Protein AF-A0A3B8MKY1-F1 (afdb_monomer_lite)

Radius of gyration: 14.77 Å; chains: 1; bounding box: 34×34×36 Å

Foldseek 3Di:
DPDPDDPPPDDLVPAADPPQQAAEAEDLDDDPVVQSSNHDPVRYDYDNDPVVVVVVCCVVPVDPDDDDDDPDPVPDDDDDPPD

pLDDT: mean 77.88, std 17.11, range [37.09, 96.75]

Structure (mmCIF, N/CA/C/O backbone):
data_AF-A0A3B8MKY1-F1
#
_entry.id   AF-A0A3B8MKY1-F1
#
loop_
_atom_site.group_PDB
_atom_site.id
_atom_site.type_symbol
_atom_site.label_atom_id
_atom_site.label_al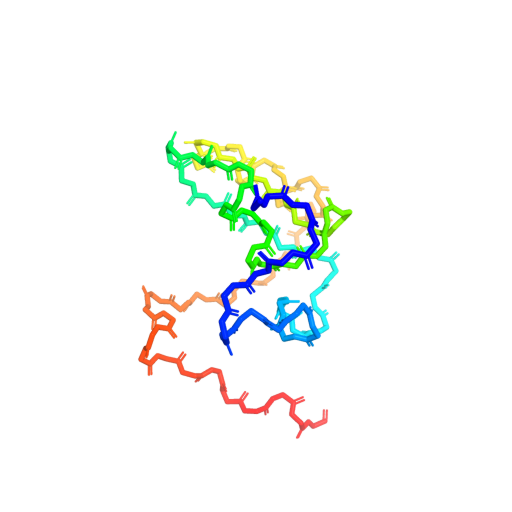t_id
_atom_site.label_comp_id
_atom_site.label_asym_id
_atom_site.label_entity_id
_atom_site.label_seq_id
_atom_site.pdbx_PDB_ins_code
_atom_site.Cartn_x
_atom_site.Cartn_y
_atom_site.Cartn_z
_atom_site.occupancy
_atom_site.B_iso_or_equiv
_atom_site.auth_seq_id
_atom_site.auth_comp_id
_atom_site.auth_asym_id
_atom_site.auth_atom_id
_atom_site.pdbx_PDB_model_num
ATOM 1 N N . PHE A 1 1 ? 14.015 -3.668 -25.735 1.00 38.88 1 PHE A N 1
ATOM 2 C CA . PHE A 1 1 ? 13.912 -3.732 -24.263 1.00 38.88 1 PHE A CA 1
ATOM 3 C C . PHE A 1 1 ? 12.667 -2.970 -23.857 1.00 38.88 1 PHE A C 1
ATOM 5 O O . PHE A 1 1 ? 12.536 -1.843 -24.312 1.00 38.88 1 PHE A O 1
ATOM 12 N N . GLY A 1 2 ? 11.758 -3.571 -23.082 1.00 48.50 2 GLY A N 1
ATOM 13 C CA . GLY A 1 2 ? 10.557 -2.864 -22.604 1.00 48.50 2 GLY A CA 1
ATOM 14 C C . GLY A 1 2 ? 9.189 -3.420 -23.010 1.00 48.50 2 GLY A C 1
ATOM 15 O O . GLY A 1 2 ? 8.215 -2.698 -22.855 1.00 48.50 2 GLY A O 1
ATOM 16 N N . THR A 1 3 ? 9.078 -4.670 -23.466 1.00 55.19 3 THR A N 1
ATOM 17 C CA . THR A 1 3 ? 7.743 -5.284 -23.629 1.00 55.19 3 THR A CA 1
ATOM 18 C C . THR A 1 3 ? 7.729 -6.773 -23.289 1.00 55.19 3 THR A C 1
ATOM 20 O O . THR A 1 3 ? 6.853 -7.192 -22.549 1.00 55.19 3 THR A O 1
ATOM 23 N N . ASP A 1 4 ? 8.765 -7.532 -23.678 1.00 47.78 4 ASP A N 1
ATOM 24 C CA . ASP A 1 4 ? 8.769 -9.001 -23.481 1.00 47.78 4 ASP A CA 1
ATOM 25 C C . ASP A 1 4 ? 10.010 -9.566 -22.762 1.00 47.78 4 ASP A C 1
ATOM 27 O O . ASP A 1 4 ? 10.138 -10.773 -22.572 1.00 47.78 4 ASP A O 1
ATOM 31 N N . TYR A 1 5 ? 10.951 -8.708 -22.354 1.00 44.50 5 TYR A N 1
ATOM 32 C CA . TYR A 1 5 ? 12.212 -9.132 -21.738 1.00 44.50 5 TYR A CA 1
ATOM 33 C C . TYR A 1 5 ? 12.496 -8.328 -20.474 1.00 44.50 5 TYR A C 1
ATOM 35 O O . TYR A 1 5 ? 13.003 -7.204 -20.535 1.00 44.50 5 TYR A O 1
ATOM 43 N N . GLY A 1 6 ? 12.189 -8.922 -19.323 1.00 53.91 6 GLY A N 1
ATOM 44 C CA . GLY A 1 6 ? 12.811 -8.542 -18.064 1.00 53.91 6 GLY A CA 1
ATOM 45 C C . GLY A 1 6 ? 14.211 -9.153 -17.941 1.00 53.91 6 GLY A C 1
ATOM 46 O O . GLY A 1 6 ? 14.550 -10.118 -18.627 1.00 53.91 6 GLY A O 1
ATOM 47 N N . GLY A 1 7 ? 15.062 -8.567 -17.093 1.00 49.91 7 GLY A N 1
ATOM 48 C CA . GLY A 1 7 ? 16.410 -9.090 -16.840 1.00 49.91 7 GLY A CA 1
ATOM 49 C C . GLY A 1 7 ? 16.390 -10.524 -16.294 1.00 49.91 7 GLY A C 1
ATOM 50 O O . GLY A 1 7 ? 15.342 -11.039 -15.931 1.00 49.91 7 GLY A O 1
ATOM 51 N N . LYS A 1 8 ? 17.559 -11.162 -16.164 1.00 47.50 8 LYS A N 1
ATOM 52 C CA . LYS A 1 8 ? 17.748 -12.570 -15.733 1.00 47.50 8 LYS A CA 1
ATOM 53 C C . LYS A 1 8 ? 17.038 -12.980 -14.416 1.00 47.50 8 LYS A C 1
ATOM 55 O O . LYS A 1 8 ? 16.976 -14.164 -14.107 1.00 47.50 8 LYS A O 1
ATOM 60 N N . LEU A 1 9 ? 16.517 -12.020 -13.646 1.00 52.75 9 LEU A N 1
ATOM 61 C CA . LEU A 1 9 ? 15.765 -12.210 -12.396 1.00 52.75 9 LEU A CA 1
ATOM 62 C C . LEU A 1 9 ? 14.262 -11.888 -12.506 1.00 52.75 9 LEU A C 1
ATOM 64 O O . LEU A 1 9 ? 13.537 -12.046 -11.527 1.00 52.75 9 LEU A O 1
ATOM 68 N N . TRP A 1 10 ? 13.781 -11.419 -13.658 1.00 46.47 10 TRP A N 1
ATOM 69 C CA . TRP A 1 10 ? 12.367 -11.132 -13.868 1.00 46.47 10 TRP A CA 1
ATOM 70 C C . TRP A 1 10 ? 11.600 -12.444 -13.997 1.00 46.47 10 TRP A C 1
ATOM 72 O O . TRP A 1 10 ? 11.791 -13.210 -14.939 1.00 46.47 10 TRP A O 1
ATOM 82 N N . ASN A 1 11 ? 10.760 -12.712 -13.004 1.00 56.59 11 ASN A N 1
ATOM 83 C CA . ASN A 1 11 ? 9.896 -13.875 -12.964 1.00 56.59 11 ASN A CA 1
ATOM 84 C C . ASN A 1 11 ? 8.460 -13.383 -12.716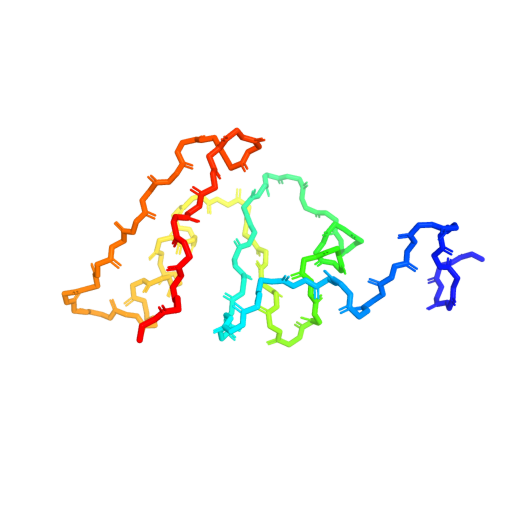 1.00 56.59 11 ASN A C 1
ATOM 86 O O . ASN A 1 11 ? 8.117 -13.101 -11.565 1.00 56.59 11 ASN A O 1
ATOM 90 N N . PRO A 1 12 ? 7.628 -13.256 -13.766 1.00 52.19 12 PRO A N 1
ATOM 91 C CA . PRO A 1 12 ? 6.259 -12.762 -13.632 1.00 52.19 12 PRO A CA 1
ATOM 92 C C . PRO A 1 12 ? 5.399 -13.706 -12.783 1.00 52.19 12 PRO A C 1
ATOM 94 O O . PRO A 1 12 ? 4.454 -13.267 -12.142 1.00 52.19 12 PRO A O 1
ATOM 97 N N . THR A 1 13 ? 5.773 -14.986 -12.695 1.00 54.41 13 THR A N 1
ATOM 98 C CA . THR A 1 13 ? 5.126 -15.996 -11.851 1.00 54.41 13 THR A CA 1
ATOM 99 C C . THR A 1 13 ? 5.389 -15.792 -10.353 1.00 54.41 13 THR A C 1
ATOM 101 O O . THR A 1 13 ? 4.737 -16.434 -9.536 1.00 54.41 13 THR A O 1
ATOM 104 N N . LYS A 1 14 ? 6.342 -14.923 -9.977 1.00 54.69 14 LYS A N 1
ATOM 105 C CA . LYS A 1 14 ? 6.651 -14.554 -8.582 1.00 54.69 14 LYS A CA 1
ATOM 106 C C . LYS A 1 14 ? 6.204 -13.140 -8.197 1.00 54.69 14 LYS A C 1
ATOM 108 O O . LYS A 1 14 ? 6.359 -12.769 -7.038 1.00 54.69 14 LYS A O 1
ATOM 113 N N . ALA A 1 15 ? 5.707 -12.342 -9.140 1.00 58.16 15 ALA A N 1
ATOM 114 C CA . ALA A 1 15 ? 5.213 -11.003 -8.842 1.00 58.16 15 ALA A CA 1
ATOM 115 C C . ALA A 1 15 ? 3.812 -11.107 -8.220 1.00 58.16 15 ALA A C 1
ATOM 117 O O . ALA A 1 15 ? 2.909 -11.685 -8.823 1.00 58.16 15 ALA A O 1
ATOM 118 N N . GLY A 1 16 ? 3.630 -10.566 -7.016 1.00 63.38 16 GLY A N 1
ATOM 119 C CA . GLY A 1 16 ? 2.357 -10.645 -6.296 1.00 63.38 16 GLY A CA 1
ATOM 120 C C . GLY A 1 16 ? 2.496 -11.078 -4.845 1.00 63.38 16 GLY A C 1
ATOM 121 O O . GLY A 1 16 ? 3.395 -11.831 -4.480 1.00 63.38 16 GLY A O 1
ATOM 122 N N . VAL A 1 17 ? 1.561 -10.625 -4.012 1.00 74.62 17 VAL A N 1
ATOM 123 C CA . VAL A 1 17 ? 1.325 -11.211 -2.689 1.00 74.62 17 VAL A CA 1
ATOM 124 C C . VAL A 1 17 ? 0.348 -12.370 -2.878 1.00 74.62 17 VAL A C 1
ATOM 126 O O . VAL A 1 17 ? -0.760 -12.170 -3.381 1.00 74.62 17 VAL A O 1
ATOM 129 N N . ALA A 1 18 ? 0.763 -13.590 -2.526 1.00 74.19 18 ALA A N 1
ATOM 130 C CA . ALA A 1 18 ? -0.084 -14.773 -2.664 1.00 74.19 18 ALA A CA 1
ATOM 131 C C . ALA A 1 18 ? -1.416 -14.573 -1.919 1.00 74.19 18 ALA A C 1
ATOM 133 O O . ALA A 1 18 ? -1.439 -14.040 -0.812 1.00 74.19 18 ALA A O 1
ATOM 134 N N . ASN A 1 19 ? -2.523 -14.987 -2.541 1.00 79.31 19 ASN A N 1
ATOM 135 C CA . ASN A 1 19 ? -3.892 -14.858 -2.020 1.00 79.31 19 ASN A CA 1
ATOM 136 C C . ASN A 1 19 ? -4.397 -13.420 -1.776 1.00 79.31 19 ASN A C 1
ATOM 138 O O . ASN A 1 19 ? -5.504 -13.249 -1.267 1.00 79.31 19 ASN A O 1
ATOM 142 N N . ALA A 1 20 ? -3.655 -12.383 -2.177 1.00 84.50 20 ALA A N 1
ATOM 143 C CA . ALA A 1 20 ? -4.165 -11.018 -2.141 1.00 84.50 20 ALA A CA 1
ATOM 144 C C . ALA A 1 20 ? -5.145 -10.772 -3.300 1.00 84.50 20 ALA A C 1
ATOM 146 O O . ALA A 1 20 ? -4.825 -11.006 -4.469 1.00 84.50 20 ALA A O 1
ATOM 147 N N . SER A 1 21 ? -6.334 -10.256 -2.980 1.00 87.56 21 SER A N 1
ATOM 148 C CA . SER A 1 21 ? -7.313 -9.797 -3.976 1.00 87.56 21 SER A CA 1
ATOM 149 C C . SER A 1 21 ? -6.859 -8.520 -4.691 1.00 87.56 21 SER A C 1
ATOM 151 O O . SER A 1 21 ? -7.195 -8.316 -5.855 1.00 87.56 21 SER A O 1
ATOM 153 N N . LYS A 1 22 ? -6.079 -7.678 -4.003 1.00 89.81 22 LYS A N 1
ATOM 154 C CA . LYS A 1 22 ? -5.532 -6.409 -4.490 1.00 89.81 22 LYS A CA 1
ATOM 155 C C . LYS A 1 22 ? -4.233 -6.088 -3.749 1.00 89.81 22 LYS A C 1
ATOM 157 O O . LYS A 1 22 ? -4.120 -6.353 -2.553 1.00 89.81 22 LYS A O 1
ATOM 162 N N . VAL A 1 23 ? -3.274 -5.487 -4.445 1.00 91.81 23 VAL A N 1
ATOM 163 C CA . VAL A 1 23 ? -2.054 -4.909 -3.875 1.00 91.81 23 VAL A CA 1
ATOM 164 C C . VAL A 1 23 ? -2.099 -3.402 -4.089 1.00 91.81 23 VAL A C 1
ATOM 166 O O . VAL A 1 23 ? -2.205 -2.927 -5.219 1.00 91.81 23 VAL A O 1
ATOM 169 N N . VAL A 1 24 ? -2.015 -2.650 -2.996 1.00 93.81 24 VAL A N 1
ATOM 170 C CA . VAL A 1 24 ? -1.952 -1.189 -3.028 1.00 93.81 24 VAL A CA 1
ATOM 171 C C . VAL A 1 24 ? -0.510 -0.762 -2.786 1.00 93.81 24 VAL A C 1
ATOM 173 O O . VAL A 1 24 ? 0.069 -1.097 -1.754 1.00 93.81 24 VAL A O 1
ATOM 176 N N . VAL A 1 25 ? 0.070 -0.025 -3.729 1.00 93.81 25 VAL A N 1
ATOM 177 C CA . VAL A 1 25 ? 1.434 0.505 -3.634 1.00 93.81 25 VAL A CA 1
ATOM 178 C C . VAL A 1 25 ? 1.362 2.010 -3.418 1.00 93.81 25 VAL A C 1
ATOM 180 O O . VAL A 1 25 ? 0.712 2.729 -4.174 1.00 93.81 25 VAL A O 1
ATOM 183 N N . TYR A 1 26 ? 2.052 2.489 -2.390 1.00 94.88 26 TYR A N 1
ATOM 184 C CA . TYR A 1 26 ? 2.168 3.908 -2.084 1.00 94.88 26 TYR A CA 1
ATOM 185 C C . TYR A 1 26 ? 3.591 4.394 -2.353 1.00 94.88 26 TYR A C 1
ATOM 187 O O . TYR A 1 26 ? 4.545 3.853 -1.795 1.00 94.88 26 TYR A O 1
ATOM 195 N N . SER A 1 27 ? 3.727 5.412 -3.200 1.00 94.31 27 SER A N 1
ATOM 196 C CA . SER A 1 27 ? 4.959 6.186 -3.374 1.00 94.31 27 SER A CA 1
ATOM 197 C C . SER A 1 27 ? 4.623 7.499 -4.080 1.00 94.31 27 SER A C 1
ATOM 199 O O . SER A 1 27 ? 3.849 7.509 -5.034 1.00 94.31 27 SER A O 1
ATOM 201 N N . GLU A 1 28 ? 5.225 8.604 -3.636 1.00 93.69 28 GLU A N 1
ATOM 202 C CA . GLU A 1 28 ? 5.074 9.930 -4.258 1.00 93.69 28 GLU A CA 1
ATOM 203 C C . GLU A 1 28 ? 5.515 9.922 -5.733 1.00 93.69 28 GLU A C 1
ATOM 205 O O . GLU A 1 28 ? 4.937 10.605 -6.576 1.00 93.69 28 GLU A O 1
ATOM 210 N N . TYR A 1 29 ? 6.497 9.076 -6.054 1.00 92.62 29 TYR A N 1
ATOM 211 C CA . TYR A 1 29 ? 7.046 8.901 -7.392 1.00 92.62 29 TYR A CA 1
ATOM 212 C C . TYR A 1 29 ? 6.852 7.447 -7.821 1.00 92.62 29 TYR A C 1
ATOM 214 O O . TYR A 1 29 ? 7.696 6.587 -7.569 1.00 92.62 29 TYR A O 1
ATOM 222 N N . LEU A 1 30 ? 5.704 7.159 -8.431 1.00 89.56 30 LEU A N 1
ATOM 223 C CA . LEU A 1 30 ? 5.389 5.844 -8.984 1.00 89.56 30 LEU A CA 1
ATOM 224 C C . LEU A 1 30 ? 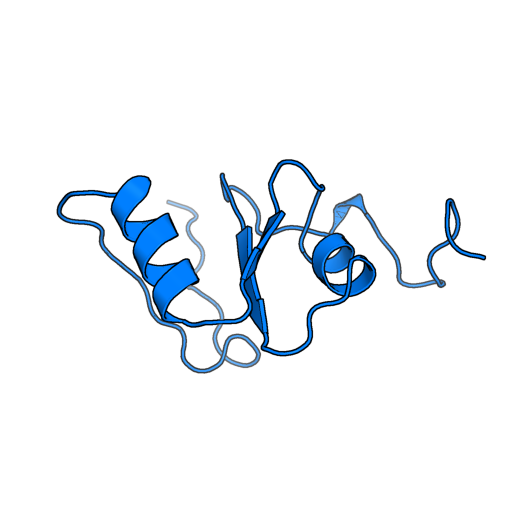5.619 5.828 -10.489 1.00 89.56 30 LEU A C 1
ATOM 226 O O . LEU A 1 30 ? 5.012 6.607 -11.224 1.00 89.56 30 LEU A O 1
ATOM 230 N N . SER A 1 31 ? 6.439 4.892 -10.964 1.00 87.81 31 SER A N 1
ATOM 231 C CA . SER A 1 31 ? 6.447 4.527 -12.376 1.00 87.81 31 SER A CA 1
ATOM 232 C C . SER A 1 31 ? 5.563 3.308 -12.620 1.00 87.81 31 SER A C 1
ATOM 234 O O . SER A 1 31 ? 5.341 2.475 -11.737 1.00 87.81 31 SER A O 1
ATOM 236 N N . ARG A 1 32 ? 5.080 3.160 -13.857 1.00 79.50 32 ARG A N 1
ATOM 237 C CA . ARG A 1 32 ? 4.332 1.961 -14.253 1.00 79.50 32 ARG A CA 1
ATOM 238 C C . ARG A 1 32 ? 5.154 0.685 -14.038 1.00 79.50 32 ARG A C 1
ATOM 240 O O . ARG A 1 32 ? 4.637 -0.290 -13.505 1.00 79.50 32 ARG A O 1
ATOM 247 N N . THR A 1 33 ? 6.439 0.744 -14.372 1.00 84.38 33 THR A N 1
ATOM 248 C CA . THR A 1 33 ? 7.394 -0.355 -14.205 1.00 84.38 33 THR A CA 1
ATOM 249 C C . THR A 1 33 ? 7.544 -0.791 -12.746 1.00 84.38 33 THR A C 1
ATOM 251 O O . THR A 1 33 ? 7.817 -1.962 -12.491 1.00 84.38 33 THR A O 1
ATOM 254 N N . ASP A 1 34 ? 7.373 0.120 -11.782 1.00 83.38 34 ASP A N 1
ATOM 255 C CA . ASP A 1 34 ? 7.418 -0.231 -10.360 1.00 83.38 34 ASP A CA 1
ATOM 256 C C . ASP A 1 34 ? 6.205 -1.070 -9.960 1.00 83.38 34 ASP A C 1
ATOM 258 O O . ASP A 1 34 ? 6.360 -2.055 -9.242 1.00 83.38 34 ASP A O 1
ATOM 262 N N . LEU A 1 35 ? 5.014 -0.737 -10.468 1.00 87.06 35 LEU A N 1
ATOM 263 C CA . LEU A 1 35 ? 3.780 -1.476 -10.183 1.00 87.06 35 LEU A CA 1
ATOM 264 C C . LEU A 1 35 ? 3.811 -2.892 -10.760 1.00 87.06 35 LEU A C 1
ATOM 266 O O . LEU A 1 35 ? 3.399 -3.833 -10.084 1.00 87.06 35 LEU A O 1
ATOM 270 N N . ASP A 1 36 ? 4.379 -3.060 -11.956 1.00 84.50 36 ASP A N 1
ATOM 271 C CA . ASP A 1 36 ? 4.501 -4.368 -12.613 1.00 84.50 36 ASP A CA 1
ATOM 272 C C . ASP A 1 36 ? 5.360 -5.365 -11.795 1.00 84.50 36 ASP A C 1
ATOM 274 O O . ASP A 1 36 ? 5.298 -6.575 -12.013 1.00 84.50 36 ASP A O 1
ATOM 278 N N . ARG A 1 37 ? 6.150 -4.890 -10.814 1.00 82.38 37 ARG A N 1
ATOM 279 C CA . ARG A 1 37 ? 6.897 -5.755 -9.877 1.00 82.38 37 ARG A CA 1
ATOM 280 C C . ARG A 1 37 ? 6.016 -6.394 -8.807 1.00 82.38 37 ARG A C 1
ATOM 282 O O . ARG A 1 37 ? 6.406 -7.412 -8.238 1.00 82.38 37 ARG A O 1
ATOM 289 N N . PHE A 1 38 ? 4.861 -5.803 -8.514 1.00 83.06 38 PHE A N 1
ATOM 290 C CA . PHE A 1 38 ? 3.994 -6.206 -7.407 1.00 83.06 38 PHE A CA 1
ATOM 291 C C . PHE A 1 38 ? 2.819 -7.087 -7.837 1.00 83.06 38 PHE A C 1
ATOM 293 O O . PHE A 1 38 ? 2.042 -7.500 -6.980 1.00 83.06 38 PHE A O 1
ATOM 300 N N . GLY A 1 39 ? 2.692 -7.404 -9.128 1.00 84.88 39 GLY A N 1
ATOM 301 C CA . GLY A 1 39 ? 1.645 -8.278 -9.652 1.00 84.88 39 GLY A CA 1
ATOM 302 C C . GLY A 1 39 ? 1.045 -7.774 -10.967 1.00 84.88 39 GLY A C 1
ATOM 303 O O . GLY A 1 39 ? 1.542 -6.813 -11.554 1.00 84.88 39 GLY A O 1
ATOM 304 N N . PRO A 1 40 ? -0.022 -8.428 -11.454 1.00 85.19 40 PRO A N 1
ATOM 305 C CA . PRO A 1 40 ? -0.670 -8.053 -12.701 1.00 85.19 40 PRO A CA 1
ATOM 306 C C . PRO A 1 40 ? -1.454 -6.739 -12.564 1.00 85.19 40 PRO A C 1
ATOM 308 O O . PRO A 1 40 ? -1.932 -6.370 -11.490 1.00 85.19 40 PRO A O 1
ATOM 311 N N . ALA A 1 41 ? -1.601 -6.037 -13.687 1.00 83.56 41 ALA A N 1
ATOM 312 C CA . ALA A 1 41 ? -2.172 -4.693 -13.768 1.00 83.56 41 ALA A CA 1
ATOM 313 C C . ALA A 1 41 ? -3.606 -4.549 -13.231 1.00 83.56 41 ALA A C 1
ATOM 315 O O . ALA A 1 41 ? -4.006 -3.453 -12.853 1.00 83.56 41 ALA A O 1
ATOM 316 N N . ASP A 1 42 ? -4.382 -5.629 -13.245 1.00 85.94 42 ASP A N 1
ATOM 317 C CA . ASP A 1 42 ? -5.758 -5.694 -12.749 1.00 85.94 42 ASP A CA 1
ATOM 318 C C . ASP A 1 42 ? -5.835 -5.854 -11.223 1.00 85.94 42 ASP A C 1
ATOM 320 O O . ASP A 1 42 ? -6.891 -5.623 -10.635 1.00 85.94 42 ASP A O 1
ATOM 324 N N . ARG A 1 43 ? -4.724 -6.225 -10.571 1.00 87.38 43 ARG A N 1
ATOM 325 C CA . ARG A 1 43 ? -4.643 -6.438 -9.117 1.00 87.38 43 ARG A CA 1
ATOM 326 C C . ARG A 1 43 ? -3.752 -5.441 -8.393 1.00 87.38 43 ARG A C 1
ATOM 328 O O . ARG A 1 43 ? -3.809 -5.392 -7.168 1.00 87.38 43 ARG A O 1
ATOM 335 N N . VAL A 1 44 ? -2.938 -4.664 -9.104 1.00 91.50 44 VAL A N 1
ATOM 336 C CA . VAL A 1 44 ? -2.028 -3.681 -8.503 1.00 91.50 44 VAL A CA 1
ATOM 337 C C . VAL A 1 44 ? -2.512 -2.266 -8.791 1.00 91.50 44 VAL A C 1
ATOM 339 O O . VAL A 1 44 ? -2.64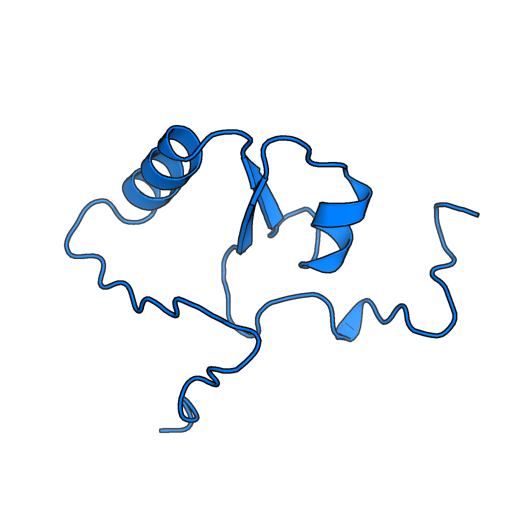5 -1.869 -9.947 1.00 91.50 44 VAL A O 1
ATOM 342 N N . VAL A 1 45 ? -2.712 -1.481 -7.735 1.00 92.69 45 VAL A N 1
ATOM 343 C CA . VAL A 1 45 ? -3.057 -0.057 -7.828 1.00 92.69 45 VAL A CA 1
ATOM 344 C C . VAL A 1 45 ? -2.013 0.794 -7.116 1.00 92.69 45 VAL A C 1
ATOM 346 O O . VAL A 1 45 ? -1.484 0.410 -6.074 1.00 92.69 45 VAL A O 1
ATOM 349 N N . GLY A 1 46 ? -1.695 1.944 -7.704 1.00 94.62 46 GLY A N 1
ATOM 350 C CA . GLY A 1 46 ? -0.694 2.874 -7.197 1.00 94.62 46 GLY A CA 1
ATOM 351 C C . GLY A 1 46 ? -1.321 4.189 -6.747 1.00 94.62 46 GLY A C 1
ATOM 352 O O . GLY A 1 46 ? -2.129 4.755 -7.481 1.00 94.62 46 GLY A O 1
ATOM 353 N N . TYR A 1 47 ? -0.912 4.695 -5.584 1.00 95.88 47 TYR A N 1
ATOM 354 C CA . TYR A 1 47 ? -1.320 6.007 -5.079 1.00 95.88 47 TYR A CA 1
ATOM 355 C C . TYR A 1 47 ? -0.119 6.851 -4.666 1.00 95.88 47 TYR A C 1
ATOM 357 O O . TYR A 1 47 ? 0.860 6.342 -4.119 1.00 95.88 47 TYR A O 1
ATOM 365 N N . ALA A 1 48 ? -0.230 8.158 -4.902 1.00 95.19 48 ALA A N 1
ATOM 366 C CA . ALA A 1 48 ? 0.826 9.120 -4.603 1.00 95.19 48 ALA A CA 1
ATOM 367 C C . ALA A 1 48 ? 0.690 9.738 -3.208 1.00 95.19 48 ALA A C 1
ATOM 369 O O . ALA A 1 48 ? 1.657 10.293 -2.694 1.00 95.19 48 ALA A O 1
ATOM 370 N N . THR A 1 49 ? -0.491 9.645 -2.585 1.00 95.94 49 THR A N 1
ATOM 371 C CA . THR A 1 49 ? -0.726 10.150 -1.226 1.00 95.94 49 THR A CA 1
ATOM 372 C C . THR A 1 49 ? -1.321 9.077 -0.324 1.00 95.94 49 THR A C 1
ATOM 374 O O . THR A 1 49 ? -2.029 8.170 -0.772 1.00 95.94 49 THR A O 1
ATOM 377 N N . TRP A 1 50 ? -1.050 9.188 0.974 1.00 94.56 50 TRP A N 1
ATOM 378 C CA . TRP A 1 50 ? -1.563 8.246 1.964 1.00 94.56 50 TRP A CA 1
ATOM 379 C C . TRP A 1 50 ? -3.089 8.328 2.113 1.00 94.56 50 TRP A C 1
ATOM 381 O O . TRP A 1 50 ? -3.763 7.320 2.317 1.00 94.56 50 TRP A O 1
ATOM 391 N N . GLU A 1 51 ? -3.672 9.511 1.941 1.00 96.75 51 GLU A N 1
ATOM 392 C CA . GLU A 1 51 ? -5.119 9.725 2.016 1.00 96.75 51 GLU A CA 1
ATOM 393 C C . GLU A 1 51 ? -5.857 8.933 0.935 1.00 96.75 51 GLU A C 1
ATOM 395 O O . GLU A 1 51 ? -6.932 8.389 1.195 1.00 96.75 51 GLU A O 1
ATOM 400 N N . GLN A 1 52 ? -5.275 8.832 -0.264 1.00 96.19 52 GLN A N 1
ATOM 401 C CA . GLN A 1 52 ? -5.825 8.022 -1.350 1.00 96.19 52 GLN A CA 1
ATOM 402 C C . GLN A 1 52 ? -5.830 6.533 -0.985 1.00 96.19 52 GLN A C 1
ATOM 404 O O . GLN A 1 52 ? -6.846 5.868 -1.179 1.00 96.19 52 GLN A O 1
ATOM 409 N N . VAL A 1 53 ? -4.746 6.039 -0.376 1.00 95.00 53 VAL A N 1
ATOM 410 C CA . VAL A 1 53 ? -4.651 4.657 0.122 1.00 95.00 53 VAL A CA 1
ATOM 411 C C . VAL A 1 53 ? -5.740 4.381 1.154 1.00 95.00 53 VAL A C 1
ATOM 413 O O . VAL A 1 53 ? -6.482 3.410 1.035 1.00 95.00 53 VAL A O 1
ATOM 416 N N . ILE A 1 54 ? -5.882 5.250 2.157 1.00 93.88 54 ILE A N 1
ATOM 417 C CA . ILE A 1 54 ? -6.892 5.077 3.208 1.00 93.88 54 ILE A CA 1
ATOM 418 C C . ILE A 1 54 ? -8.309 5.143 2.638 1.00 93.88 54 ILE A C 1
ATOM 420 O O . ILE A 1 54 ? -9.174 4.379 3.069 1.00 93.88 54 ILE A O 1
ATOM 424 N N . ARG A 1 55 ? -8.566 6.035 1.676 1.00 94.50 55 ARG A N 1
ATOM 425 C CA . ARG A 1 55 ? -9.866 6.130 1.004 1.00 94.50 55 ARG A CA 1
ATOM 426 C C . ARG A 1 55 ? -10.204 4.844 0.253 1.00 94.50 55 ARG A C 1
ATOM 428 O O . ARG A 1 55 ? -11.327 4.369 0.393 1.00 94.50 55 ARG A O 1
ATOM 435 N N . GLU A 1 56 ? -9.253 4.290 -0.493 1.00 93.38 56 GLU A N 1
ATOM 436 C CA . GLU A 1 56 ? -9.421 3.018 -1.204 1.00 93.38 56 GLU A CA 1
ATOM 437 C C . GLU A 1 56 ? -9.730 1.883 -0.220 1.00 93.38 56 GLU A C 1
ATOM 439 O O . GLU A 1 56 ? -10.752 1.209 -0.340 1.00 93.38 56 GLU A O 1
ATOM 444 N N . LEU A 1 57 ? -8.911 1.732 0.827 1.00 91.81 57 LEU A N 1
ATOM 445 C CA . LEU A 1 57 ? -9.094 0.673 1.823 1.00 91.81 57 LEU A CA 1
ATOM 446 C C . LEU A 1 57 ? -10.440 0.784 2.552 1.00 91.81 57 LEU A C 1
ATOM 448 O O . LEU A 1 57 ? -11.095 -0.225 2.788 1.00 91.81 57 LEU A O 1
ATOM 452 N N . ARG A 1 58 ? -10.891 1.997 2.888 1.00 92.06 58 ARG A N 1
ATOM 453 C CA . ARG A 1 58 ? -12.202 2.211 3.527 1.00 92.06 58 ARG A CA 1
ATOM 454 C C . ARG A 1 58 ? -13.375 1.981 2.578 1.00 92.06 58 ARG A C 1
ATOM 456 O O . ARG A 1 58 ? -14.446 1.614 3.047 1.00 92.06 58 ARG A O 1
ATOM 463 N N . SER A 1 59 ? -13.193 2.222 1.281 1.00 91.38 59 SER A N 1
ATOM 464 C CA . SER A 1 59 ? -14.207 1.932 0.264 1.00 91.38 59 SER A CA 1
ATOM 465 C C . SER A 1 59 ? -14.434 0.426 0.144 1.00 91.38 59 SER A C 1
ATOM 467 O O . SER A 1 59 ? -15.575 -0.030 0.179 1.00 91.38 59 SER A O 1
ATOM 469 N N . ASP A 1 60 ? -13.348 -0.345 0.073 1.00 89.62 60 ASP A N 1
ATOM 470 C CA . ASP A 1 60 ? -13.408 -1.805 -0.059 1.00 89.62 60 ASP A CA 1
ATOM 471 C C . ASP A 1 60 ? -13.800 -2.500 1.254 1.00 89.62 60 ASP A C 1
ATOM 473 O O . ASP A 1 60 ? -14.475 -3.531 1.243 1.00 89.62 60 ASP A O 1
ATOM 477 N N . TYR A 1 61 ? -13.412 -1.923 2.396 1.00 88.88 61 TYR A N 1
ATOM 478 C CA . TYR A 1 61 ? -13.631 -2.492 3.726 1.00 88.88 61 TYR A CA 1
ATOM 479 C C . TYR A 1 61 ? -14.277 -1.467 4.686 1.00 88.88 61 TYR A C 1
ATOM 481 O O . TYR A 1 61 ? -13.632 -0.987 5.619 1.00 88.88 61 TYR A O 1
ATOM 489 N N . PRO A 1 62 ? -15.572 -1.133 4.513 1.00 80.31 62 PRO A N 1
ATOM 490 C CA . PRO A 1 62 ? -16.228 -0.008 5.199 1.00 80.31 62 PRO A CA 1
ATOM 491 C C . PRO A 1 62 ? -16.572 -0.221 6.688 1.00 80.31 62 PRO A C 1
ATOM 493 O O . PRO A 1 62 ? -17.185 0.654 7.297 1.00 80.31 62 PRO A O 1
ATOM 496 N N . LYS A 1 63 ? -16.240 -1.375 7.282 1.00 81.38 63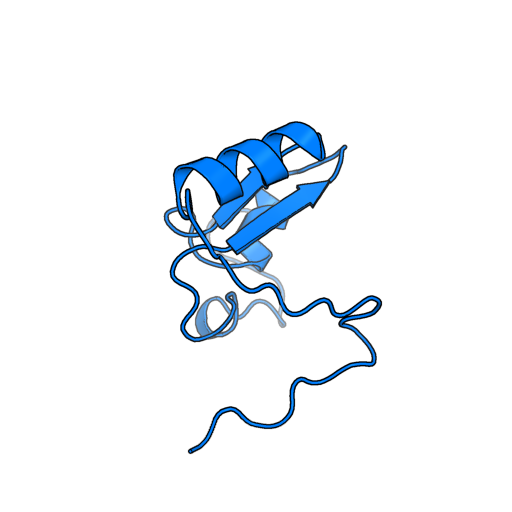 LYS A N 1
ATOM 497 C CA . LYS A 1 63 ? -16.629 -1.765 8.656 1.00 81.38 63 LYS A CA 1
ATOM 498 C C . LYS A 1 63 ? -15.397 -2.109 9.512 1.00 81.38 63 LYS A C 1
ATOM 500 O O . LYS A 1 63 ? -14.360 -1.471 9.369 1.00 81.38 63 LYS A O 1
ATOM 505 N N . ASP A 1 64 ? -15.503 -3.115 10.384 1.00 82.75 64 ASP A N 1
ATOM 506 C CA . ASP A 1 64 ? -14.481 -3.588 11.332 1.00 82.75 64 ASP A CA 1
ATOM 507 C C . ASP A 1 64 ? -13.308 -4.325 10.655 1.00 82.75 64 ASP A C 1
ATOM 509 O O . ASP A 1 64 ? -12.972 -5.465 10.991 1.00 82.75 64 ASP A O 1
ATOM 513 N N . ALA A 1 65 ? -12.683 -3.684 9.667 1.00 88.31 65 ALA A N 1
ATOM 514 C CA . ALA A 1 65 ? -11.489 -4.199 9.021 1.00 88.31 65 ALA A CA 1
ATOM 515 C C . ALA A 1 65 ? -10.356 -4.314 10.049 1.00 88.31 65 ALA A C 1
ATOM 517 O O . ALA A 1 65 ? -9.989 -3.342 10.713 1.00 88.31 65 ALA A O 1
ATOM 518 N N . ARG A 1 66 ? -9.786 -5.513 10.176 1.00 88.75 66 ARG A N 1
ATOM 519 C CA . ARG A 1 66 ? -8.597 -5.745 10.998 1.00 88.75 66 ARG A CA 1
ATOM 520 C C . ARG A 1 66 ? -7.370 -5.643 10.114 1.00 88.75 66 ARG A C 1
ATOM 522 O O . ARG A 1 66 ? -7.321 -6.256 9.052 1.00 88.75 66 ARG A O 1
ATOM 529 N N . VAL A 1 67 ? -6.383 -4.881 10.567 1.00 88.62 67 VAL A N 1
ATOM 530 C CA . VAL A 1 67 ? -5.143 -4.651 9.826 1.00 88.62 67 VAL A CA 1
ATOM 531 C C . VAL A 1 67 ? -3.979 -5.171 10.653 1.00 88.62 67 VAL A C 1
ATOM 533 O O . VAL A 1 67 ? -3.793 -4.757 11.796 1.00 88.62 67 VAL A O 1
ATOM 536 N N . ALA A 1 68 ? -3.194 -6.069 10.064 1.00 87.38 68 ALA A N 1
ATOM 537 C CA . ALA A 1 68 ? -1.875 -6.404 10.576 1.00 87.38 68 ALA A CA 1
ATOM 538 C C . ALA A 1 68 ? -0.869 -5.386 10.030 1.00 87.38 68 ALA A C 1
ATOM 540 O O . ALA A 1 68 ? -0.837 -5.123 8.827 1.00 87.38 68 ALA A O 1
ATOM 541 N N . VAL A 1 69 ? -0.064 -4.800 10.914 1.00 87.88 69 VAL A N 1
ATOM 542 C CA . VAL A 1 69 ? 0.949 -3.810 10.540 1.00 87.88 69 VAL A CA 1
ATOM 543 C C . VAL A 1 69 ? 2.326 -4.419 10.739 1.00 87.88 69 VAL A C 1
ATOM 545 O O . VAL A 1 69 ? 2.680 -4.823 11.844 1.00 87.88 69 VAL A O 1
ATOM 548 N N . PHE A 1 70 ? 3.109 -4.434 9.665 1.00 85.38 70 PHE A N 1
ATOM 549 C CA . PHE A 1 70 ? 4.508 -4.846 9.666 1.00 85.38 70 PHE A CA 1
ATOM 550 C C . PHE A 1 70 ? 5.364 -3.614 9.351 1.00 85.38 70 PHE A C 1
ATOM 552 O O . PHE A 1 70 ? 5.482 -3.249 8.180 1.00 85.38 70 PHE A O 1
ATOM 559 N N . PRO A 1 71 ? 5.926 -2.931 10.366 1.00 85.88 71 PRO A N 1
ATOM 560 C CA . PRO A 1 71 ? 6.734 -1.729 10.158 1.00 85.88 71 PRO A CA 1
ATOM 561 C C . PRO A 1 71 ? 7.906 -1.912 9.184 1.00 85.88 71 PRO A C 1
ATOM 563 O O . PRO A 1 71 ? 8.289 -0.967 8.499 1.00 85.88 71 PRO A O 1
ATOM 566 N N . CYS A 1 72 ? 8.483 -3.114 9.115 1.00 82.50 72 CYS A N 1
ATOM 567 C CA . CYS A 1 72 ? 9.572 -3.450 8.210 1.00 82.50 72 CYS A CA 1
ATOM 568 C C . CYS A 1 72 ? 9.381 -4.847 7.606 1.00 82.50 72 CYS A C 1
ATOM 570 O O . CYS A 1 72 ? 9.828 -5.857 8.154 1.00 82.50 72 CYS A O 1
ATOM 572 N N . ALA A 1 73 ? 8.782 -4.896 6.416 1.00 76.50 73 ALA A N 1
ATOM 573 C CA . ALA A 1 73 ? 8.557 -6.141 5.678 1.00 76.50 73 ALA A CA 1
ATOM 574 C C . ALA A 1 73 ? 9.851 -6.880 5.271 1.00 76.50 73 ALA A C 1
ATOM 576 O O . ALA A 1 73 ? 9.807 -8.063 4.961 1.00 76.50 73 ALA A O 1
ATOM 577 N N . ALA A 1 74 ? 11.008 -6.206 5.269 1.00 75.69 74 ALA A N 1
ATOM 578 C CA . ALA A 1 74 ? 12.286 -6.829 4.910 1.00 75.69 74 ALA A CA 1
ATOM 579 C C . ALA A 1 74 ? 12.839 -7.767 5.998 1.00 75.69 74 ALA A C 1
ATOM 581 O O . ALA A 1 74 ? 13.675 -8.617 5.705 1.00 75.69 74 ALA A O 1
ATOM 582 N N . ILE A 1 75 ? 12.406 -7.588 7.248 1.00 77.31 75 ILE A N 1
ATOM 583 C CA . ILE A 1 75 ? 12.911 -8.335 8.412 1.00 77.31 75 ILE A CA 1
ATOM 584 C C . ILE A 1 75 ? 11.776 -9.129 9.071 1.00 77.31 75 ILE A C 1
ATOM 586 O O . ILE A 1 75 ? 12.019 -10.144 9.717 1.00 77.31 75 ILE A O 1
ATOM 590 N N . GLN A 1 76 ? 10.530 -8.684 8.899 1.00 74.44 76 GLN A N 1
ATOM 591 C CA . GLN A 1 76 ? 9.363 -9.330 9.477 1.00 74.44 76 GLN A CA 1
ATOM 592 C C . GLN A 1 76 ? 8.729 -10.284 8.468 1.00 74.44 76 GLN A C 1
ATOM 594 O O . GLN A 1 76 ? 8.236 -9.860 7.424 1.00 74.44 76 GLN A O 1
ATOM 599 N N . CYS A 1 77 ? 8.711 -11.567 8.817 1.00 66.38 77 CYS A N 1
ATOM 600 C CA . CYS A 1 77 ? 7.924 -12.573 8.123 1.00 66.38 77 CYS A CA 1
ATOM 601 C C . CYS A 1 77 ? 6.642 -12.807 8.931 1.00 66.38 77 CYS A C 1
ATOM 603 O O . CYS A 1 77 ? 6.746 -13.017 10.141 1.00 66.38 77 CYS A O 1
ATOM 605 N N . PRO A 1 78 ? 5.446 -12.754 8.323 1.00 64.62 78 PRO A N 1
ATOM 606 C CA . PRO A 1 78 ? 4.246 -13.252 8.980 1.00 64.62 78 PRO A CA 1
ATOM 607 C C . PRO A 1 78 ? 4.442 -14.739 9.301 1.00 64.62 78 PRO A C 1
ATOM 609 O O . PRO A 1 78 ? 4.950 -15.476 8.452 1.00 64.62 78 PRO A O 1
ATOM 612 N N . ASP A 1 79 ? 4.054 -15.174 10.500 1.00 61.34 79 ASP A N 1
ATOM 613 C CA . ASP A 1 79 ? 4.009 -16.602 10.821 1.00 61.34 79 ASP A CA 1
ATOM 614 C C . ASP A 1 79 ? 3.058 -17.305 9.837 1.00 61.34 79 ASP A C 1
ATOM 616 O O . ASP A 1 79 ? 2.023 -16.745 9.461 1.00 61.34 79 ASP A O 1
ATOM 620 N N . ASN A 1 80 ? 3.441 -18.498 9.367 1.00 53.38 80 ASN A N 1
ATOM 621 C CA . ASN A 1 80 ? 2.738 -19.221 8.305 1.00 53.38 80 ASN A CA 1
ATOM 622 C C . ASN A 1 80 ? 1.226 -19.308 8.586 1.00 53.38 80 ASN A C 1
ATOM 624 O O . ASN A 1 80 ? 0.808 -19.885 9.587 1.00 53.38 80 ASN A O 1
ATOM 628 N N . LEU A 1 81 ? 0.413 -18.787 7.660 1.00 51.22 81 LEU A N 1
ATOM 629 C CA . LEU A 1 81 ? -1.053 -18.904 7.630 1.00 51.22 81 LEU A CA 1
ATOM 630 C C . LEU A 1 81 ? -1.517 -20.304 7.163 1.00 51.22 81 LEU A C 1
ATOM 632 O O . LEU A 1 81 ? -2.525 -20.419 6.470 1.00 51.22 81 LEU A O 1
ATOM 636 N N . ASP A 1 82 ? -0.781 -21.358 7.520 1.00 45.03 82 ASP A N 1
ATOM 637 C CA . ASP A 1 82 ? -1.174 -22.747 7.268 1.00 45.03 82 ASP A CA 1
ATOM 638 C C . ASP A 1 82 ? -1.863 -23.303 8.524 1.00 45.03 82 ASP A C 1
ATOM 640 O O . ASP A 1 82 ? -1.251 -23.977 9.355 1.00 45.03 82 ASP A O 1
ATOM 644 N N . SER A 1 83 ? -3.151 -22.989 8.671 1.00 37.09 83 SER A N 1
ATOM 645 C CA . SER A 1 83 ? -4.076 -23.685 9.575 1.00 37.09 83 SER A CA 1
ATOM 646 C C . SER A 1 83 ? -5.446 -23.802 8.933 1.00 37.09 83 SER A C 1
ATOM 648 O O . SER A 1 83 ? -5.966 -22.733 8.536 1.00 37.09 83 SER A O 1
#

Secondary structure (DSSP, 8-state):
--SS---TT--GGG-S-TT-S-EEEE-SS--HHHHTTSS-TTTEEEESSHHHHHHHHHHH--S-------S-TTTPPPPP---

Sequence (83 aa):
FGTDYGGKLWNPTKAGVANASKVVVYSEYLSRTDLDRFGPADRVVGYATWEQV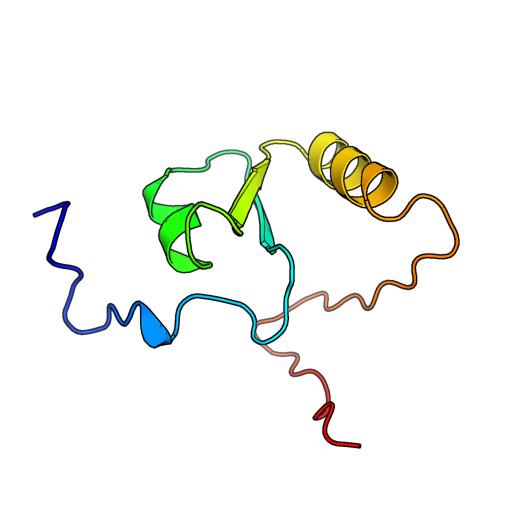IRELRSDYPKDARVAVFPCAAIQCPDNLDS